Protein AF-A0A924I2Z1-F1 (afdb_monomer_lite)

Structure (mmCIF, N/CA/C/O backbone):
data_AF-A0A924I2Z1-F1
#
_entry.id   AF-A0A924I2Z1-F1
#
loop_
_atom_site.group_PDB
_atom_site.id
_atom_site.type_symbol
_atom_site.label_atom_id
_atom_site.label_alt_id
_atom_site.label_comp_id
_atom_site.label_asym_id
_atom_site.label_entity_id
_atom_site.label_seq_id
_atom_site.pdbx_PDB_ins_code
_atom_site.Cartn_x
_atom_site.Cartn_y
_atom_site.Cartn_z
_atom_site.occupancy
_atom_site.B_iso_or_equiv
_atom_site.auth_seq_id
_atom_site.auth_comp_id
_atom_site.auth_asym_id
_atom_site.auth_atom_id
_atom_site.pdbx_PDB_model_num
ATOM 1 N N . MET A 1 1 ? -21.837 -8.073 9.162 1.00 89.69 1 MET A N 1
ATOM 2 C CA . MET A 1 1 ? -20.945 -7.514 8.123 1.00 89.69 1 MET A CA 1
ATOM 3 C C . MET A 1 1 ? -20.437 -6.205 8.687 1.00 89.69 1 MET A C 1
ATOM 5 O O . MET A 1 1 ? -21.296 -5.393 9.006 1.00 89.69 1 MET A O 1
ATOM 9 N N . PRO A 1 2 ? -19.119 -6.030 8.860 1.00 97.19 2 PRO A N 1
ATOM 10 C CA . PRO A 1 2 ? -18.577 -4.830 9.488 1.00 97.19 2 PRO A CA 1
ATOM 11 C C . PRO A 1 2 ? -18.820 -3.575 8.644 1.00 97.19 2 PRO A C 1
ATOM 13 O O . PRO A 1 2 ? -18.763 -3.634 7.407 1.00 97.19 2 PRO A O 1
ATOM 16 N N . ASP A 1 3 ? -19.035 -2.452 9.319 1.00 97.88 3 ASP A N 1
ATOM 17 C CA . ASP A 1 3 ? -19.112 -1.129 8.708 1.00 97.88 3 ASP A CA 1
ATOM 18 C C . ASP A 1 3 ? -17.715 -0.498 8.684 1.00 97.88 3 ASP A C 1
ATOM 20 O O . ASP A 1 3 ? -16.986 -0.508 9.671 1.00 97.88 3 ASP A O 1
ATOM 24 N N . ALA A 1 4 ? -17.334 0.062 7.542 1.00 97.88 4 ALA A N 1
ATOM 25 C CA . ALA A 1 4 ? -16.117 0.838 7.368 1.00 97.88 4 ALA A CA 1
ATOM 26 C C . ALA A 1 4 ? -16.475 2.326 7.320 1.00 97.88 4 ALA A C 1
ATOM 28 O O . ALA A 1 4 ? -16.890 2.837 6.273 1.00 97.88 4 ALA A O 1
ATOM 29 N N . LEU A 1 5 ? -16.317 3.007 8.455 1.00 97.06 5 LEU A N 1
ATOM 30 C CA . LEU A 1 5 ? -16.449 4.455 8.576 1.00 97.06 5 LEU A CA 1
ATOM 31 C C . LEU A 1 5 ? -15.234 5.091 7.904 1.00 97.06 5 LEU A C 1
ATOM 33 O O . LEU A 1 5 ? -14.114 4.898 8.370 1.00 97.06 5 LEU A O 1
ATOM 37 N N . ILE A 1 6 ? -15.429 5.796 6.794 1.00 96.44 6 ILE A N 1
ATOM 38 C CA . ILE A 1 6 ? -14.336 6.353 5.991 1.00 96.44 6 ILE A CA 1
ATOM 39 C C . ILE A 1 6 ? -14.476 7.861 5.846 1.00 96.44 6 ILE A C 1
ATOM 41 O O . ILE A 1 6 ? -15.530 8.362 5.455 1.00 96.44 6 ILE A O 1
ATOM 45 N N . GLU A 1 7 ? -13.383 8.566 6.099 1.00 94.44 7 GLU A N 1
ATOM 46 C CA . GLU A 1 7 ? -13.276 10.009 5.959 1.00 94.44 7 GLU A CA 1
ATOM 47 C C . GLU A 1 7 ? -12.116 10.354 5.014 1.00 94.44 7 GLU A C 1
ATOM 49 O O . GLU A 1 7 ? -10.993 9.862 5.159 1.00 94.44 7 GLU A O 1
ATOM 54 N N . THR A 1 8 ? -12.395 11.190 4.015 1.00 91.81 8 THR A N 1
ATOM 55 C CA . THR A 1 8 ? -11.387 11.713 3.086 1.00 91.81 8 THR A CA 1
ATOM 56 C C . THR A 1 8 ? -11.080 13.154 3.472 1.00 91.81 8 THR A C 1
ATOM 58 O O . THR A 1 8 ? -11.881 14.049 3.201 1.00 91.81 8 THR A O 1
ATOM 61 N N . GLY A 1 9 ? -9.936 13.359 4.124 1.00 87.19 9 GLY A N 1
ATOM 62 C CA . GLY A 1 9 ? -9.439 14.667 4.536 1.00 87.19 9 GLY A CA 1
ATOM 63 C C . GLY A 1 9 ? -8.365 15.206 3.591 1.00 87.19 9 GLY A C 1
ATOM 64 O O . GLY A 1 9 ? -8.037 14.606 2.569 1.00 87.19 9 GLY A O 1
ATOM 65 N N . ILE A 1 10 ? -7.798 16.360 3.943 1.00 85.62 10 ILE A N 1
ATOM 66 C CA . ILE A 1 10 ? -6.657 16.928 3.217 1.00 85.62 10 ILE A CA 1
ATOM 67 C C . ILE A 1 10 ? -5.402 16.124 3.571 1.00 85.62 10 ILE A C 1
ATOM 69 O O . ILE A 1 10 ? -5.040 16.025 4.742 1.00 85.62 10 ILE A O 1
ATOM 73 N N . GLY A 1 11 ? -4.731 15.574 2.559 1.00 89.62 11 GLY A N 1
ATOM 74 C CA . GLY A 1 11 ? -3.453 14.875 2.698 1.00 89.62 11 GLY A CA 1
ATOM 75 C C . GLY A 1 11 ? -3.559 13.426 3.176 1.00 89.62 11 GLY A C 1
ATOM 76 O O . GLY A 1 11 ? -2.560 12.707 3.130 1.00 89.62 11 GLY A O 1
ATOM 77 N N . ALA A 1 12 ? -4.734 12.977 3.630 1.00 92.62 12 ALA A N 1
ATOM 78 C CA . ALA A 1 12 ? -4.944 11.594 4.034 1.00 92.62 12 ALA A CA 1
ATOM 79 C C . ALA A 1 12 ? -6.413 11.157 3.973 1.00 92.62 12 ALA A C 1
ATOM 81 O O . ALA A 1 12 ? -7.340 11.917 4.262 1.00 92.62 12 ALA A O 1
ATOM 82 N N . THR A 1 13 ? -6.609 9.870 3.695 1.00 94.62 13 THR A N 1
ATOM 83 C CA . THR A 1 13 ? -7.872 9.160 3.912 1.00 94.62 13 THR A CA 1
ATOM 84 C C . THR A 1 13 ? -7.745 8.256 5.136 1.00 94.62 13 THR A C 1
ATOM 86 O O . THR A 1 13 ? -6.808 7.459 5.247 1.00 94.62 13 THR A O 1
ATOM 89 N N . ARG A 1 14 ? -8.707 8.364 6.052 1.00 95.62 14 ARG A N 1
ATOM 90 C CA . ARG A 1 14 ? -8.760 7.641 7.328 1.00 95.62 14 ARG A CA 1
ATOM 91 C C . ARG A 1 14 ? -9.976 6.722 7.344 1.00 95.62 14 ARG A C 1
ATOM 93 O O . ARG A 1 14 ? -11.015 7.070 6.782 1.00 95.62 14 ARG A O 1
ATOM 100 N N . ALA A 1 15 ? -9.869 5.557 7.975 1.00 97.44 15 ALA A N 1
ATOM 101 C CA . ALA A 1 15 ? -11.029 4.701 8.189 1.00 97.44 15 ALA A CA 1
ATOM 102 C C . ALA A 1 15 ? -10.949 3.880 9.477 1.00 97.44 15 ALA A C 1
ATOM 104 O O . ALA A 1 15 ? -9.881 3.383 9.835 1.00 97.44 15 ALA A O 1
ATOM 105 N N . LEU A 1 16 ? -12.105 3.670 10.105 1.00 97.94 16 LEU A N 1
ATOM 106 C CA . LEU A 1 16 ? -12.321 2.676 11.155 1.00 97.94 16 LEU A CA 1
ATOM 107 C C . LEU A 1 16 ? -13.242 1.578 10.628 1.00 97.94 16 LEU A C 1
ATOM 109 O O . LEU A 1 16 ? -14.263 1.859 10.003 1.00 97.94 16 LEU A O 1
ATOM 113 N N . VAL A 1 17 ? -12.888 0.326 10.895 1.00 98.19 17 VAL A N 1
ATOM 114 C CA . VAL A 1 17 ? -13.742 -0.835 10.649 1.00 98.19 17 VAL A CA 1
ATOM 115 C C . VAL A 1 17 ? -14.359 -1.247 11.976 1.00 98.19 17 VAL A C 1
ATOM 117 O O . VAL A 1 17 ? -13.641 -1.569 12.924 1.00 98.19 17 VAL A O 1
ATOM 120 N N . VAL A 1 18 ? -15.686 -1.236 12.036 1.00 97.44 18 VAL A N 1
ATOM 121 C CA . VAL A 1 18 ? -16.477 -1.484 13.240 1.00 97.44 18 VAL A CA 1
ATOM 122 C C . VAL A 1 18 ? -17.387 -2.686 13.012 1.00 97.44 18 VAL A C 1
ATOM 124 O O . VAL A 1 18 ? -18.120 -2.745 12.023 1.00 97.44 18 VAL A O 1
ATOM 127 N N . ASP A 1 19 ? -17.367 -3.642 13.936 1.00 97.12 19 ASP A N 1
ATOM 128 C CA . ASP A 1 19 ? -18.279 -4.786 13.951 1.00 97.12 19 ASP A CA 1
ATOM 129 C C . ASP A 1 19 ? -18.978 -4.871 15.309 1.00 97.12 19 ASP A C 1
ATOM 131 O O . ASP A 1 19 ? -18.331 -4.953 16.350 1.00 97.12 19 ASP A O 1
ATOM 135 N N . ASN A 1 20 ? -20.312 -4.809 15.307 1.00 93.81 20 ASN A N 1
ATOM 136 C CA . ASN A 1 20 ? -21.147 -4.833 16.517 1.00 93.81 20 ASN A CA 1
ATOM 137 C C . ASN A 1 20 ? -20.707 -3.833 17.610 1.00 93.81 20 ASN A C 1
ATOM 139 O O . ASN A 1 20 ? -20.725 -4.147 18.798 1.00 93.81 20 ASN A O 1
ATOM 143 N N . GLY A 1 21 ? -20.298 -2.626 17.204 1.00 91.19 21 GLY A N 1
ATOM 144 C CA . GLY A 1 21 ? -19.840 -1.564 18.108 1.00 91.19 21 GLY A CA 1
ATOM 145 C C . GLY A 1 21 ? -18.384 -1.687 18.572 1.00 91.19 21 GLY A C 1
ATOM 146 O O . GLY A 1 21 ? -17.906 -0.796 19.266 1.00 91.19 21 GLY A O 1
ATOM 147 N N . ALA A 1 22 ? -17.665 -2.741 18.180 1.00 93.38 22 ALA A N 1
ATOM 148 C CA . ALA A 1 22 ? -16.242 -2.899 18.459 1.00 93.38 22 ALA A CA 1
ATOM 149 C C . ALA A 1 22 ? -15.392 -2.471 17.255 1.00 93.38 22 ALA A C 1
ATOM 151 O O . ALA A 1 22 ? -15.670 -2.864 16.121 1.00 93.38 22 ALA A O 1
ATOM 152 N N . ILE A 1 23 ? -14.327 -1.706 17.502 1.00 95.44 23 ILE A N 1
ATOM 153 C CA . ILE A 1 23 ? -13.324 -1.381 16.482 1.00 95.44 23 ILE A CA 1
ATOM 154 C C . ILE A 1 23 ? -12.480 -2.632 16.230 1.00 95.44 23 ILE A C 1
ATOM 156 O O . ILE A 1 23 ? -11.808 -3.130 17.132 1.00 95.44 23 ILE A O 1
ATOM 160 N N . ILE A 1 24 ? -12.509 -3.134 14.997 1.00 95.44 24 ILE A N 1
ATOM 161 C CA . ILE A 1 24 ? -11.747 -4.317 14.567 1.00 95.44 24 ILE A CA 1
ATOM 162 C C . ILE A 1 24 ? -10.621 -3.974 13.585 1.00 95.44 24 ILE A C 1
ATOM 164 O O . ILE A 1 24 ? -9.830 -4.841 13.220 1.00 95.44 24 ILE A O 1
ATOM 168 N N . GLY A 1 25 ? -10.535 -2.718 13.147 1.00 95.56 25 GLY A N 1
ATOM 169 C CA . GLY A 1 25 ? -9.470 -2.252 12.272 1.00 95.56 25 GLY A CA 1
ATOM 170 C C . GLY A 1 25 ? -9.420 -0.735 12.176 1.00 95.56 25 GLY A C 1
ATOM 171 O O . GLY A 1 25 ? -10.449 -0.065 12.220 1.00 95.56 25 GLY A O 1
ATOM 172 N N . ALA A 1 26 ? -8.215 -0.204 12.002 1.00 96.62 26 ALA A N 1
ATOM 173 C CA . ALA A 1 26 ? -7.979 1.194 11.679 1.00 96.62 26 ALA A CA 1
ATOM 174 C C . ALA A 1 26 ? -7.046 1.277 10.474 1.00 96.62 26 ALA A C 1
ATOM 176 O O . ALA A 1 26 ? -6.075 0.525 10.361 1.00 96.62 26 ALA A O 1
ATOM 177 N N . HIS A 1 27 ? -7.356 2.188 9.560 1.00 95.81 27 HIS A N 1
ATOM 178 C CA . HIS A 1 27 ? -6.610 2.385 8.330 1.00 95.81 27 HIS A CA 1
ATOM 179 C C . HIS A 1 27 ? -6.298 3.860 8.125 1.00 95.81 27 HIS A C 1
ATOM 181 O O . HIS A 1 27 ? -7.136 4.734 8.343 1.00 95.81 27 HIS A O 1
ATOM 187 N N . PHE A 1 28 ? -5.087 4.111 7.645 1.00 92.88 28 PHE A N 1
ATOM 188 C CA . PHE A 1 28 ? -4.573 5.433 7.339 1.00 92.88 28 PHE A CA 1
ATOM 189 C C . PHE A 1 28 ? -3.813 5.355 6.013 1.00 92.88 28 PHE A C 1
ATOM 191 O O . PHE A 1 28 ? -2.953 4.490 5.846 1.00 92.88 28 PHE A O 1
ATOM 198 N N . GLU A 1 29 ? -4.172 6.200 5.053 1.00 93.00 29 GLU A N 1
ATOM 199 C CA . GLU A 1 29 ? -3.534 6.280 3.736 1.00 93.00 29 GLU A CA 1
ATOM 200 C C . GLU A 1 29 ? -3.209 7.746 3.445 1.00 93.00 29 GLU A C 1
ATOM 202 O O . GLU A 1 29 ? -4.139 8.543 3.316 1.00 93.00 29 GLU A O 1
ATOM 207 N N . ARG A 1 30 ? -1.920 8.106 3.358 1.00 90.88 30 ARG A N 1
ATOM 208 C CA . ARG A 1 30 ? -1.519 9.458 2.944 1.00 90.88 30 ARG A CA 1
ATOM 209 C C . ARG A 1 30 ? -1.544 9.595 1.432 1.00 90.88 30 ARG A C 1
ATOM 211 O O . ARG A 1 30 ? -1.305 8.630 0.703 1.00 90.88 30 ARG A O 1
ATOM 218 N N . ASP A 1 31 ? -1.763 10.818 0.972 1.00 86.81 31 ASP A N 1
ATOM 219 C CA . ASP A 1 31 ? -1.725 11.138 -0.455 1.00 86.81 31 ASP A CA 1
ATOM 220 C C . ASP A 1 31 ? -0.290 11.120 -1.023 1.00 86.81 31 ASP A C 1
ATOM 222 O O . ASP A 1 31 ? -0.108 10.937 -2.228 1.00 86.81 31 ASP A O 1
ATOM 226 N N . ASP A 1 32 ? 0.731 11.266 -0.169 1.00 84.94 32 ASP A N 1
ATOM 227 C CA . ASP A 1 32 ? 2.150 11.382 -0.528 1.00 84.94 32 ASP A CA 1
ATOM 228 C C . ASP A 1 32 ? 3.018 10.159 -0.160 1.00 84.94 32 ASP A C 1
ATOM 230 O O . ASP A 1 32 ? 4.227 10.191 -0.367 1.00 84.94 32 ASP A O 1
ATOM 234 N N . ASP A 1 33 ? 2.424 9.041 0.286 1.00 85.62 33 ASP A N 1
ATOM 235 C CA . ASP A 1 33 ? 3.144 7.787 0.612 1.00 85.62 33 ASP A CA 1
ATOM 236 C C . ASP A 1 33 ? 3.700 7.044 -0.630 1.00 85.62 33 ASP A C 1
ATOM 238 O O . ASP A 1 33 ? 4.325 5.979 -0.532 1.00 85.62 33 ASP A O 1
ATOM 242 N N . GLY A 1 34 ? 3.459 7.593 -1.820 1.00 90.06 34 GLY A N 1
ATOM 243 C CA . GLY A 1 34 ? 3.856 7.025 -3.097 1.00 90.06 34 GLY A CA 1
ATOM 244 C C . GLY A 1 34 ? 2.878 5.990 -3.657 1.00 90.06 34 GLY A C 1
ATOM 245 O O . GLY A 1 34 ? 1.715 5.909 -3.255 1.00 90.06 34 GLY A O 1
ATOM 246 N N . PRO A 1 35 ? 3.310 5.211 -4.664 1.00 94.69 35 PRO A N 1
ATOM 247 C CA . PRO A 1 35 ? 2.436 4.266 -5.347 1.00 94.69 35 PRO A CA 1
ATOM 248 C C . PRO A 1 35 ? 1.828 3.204 -4.416 1.00 94.69 35 PRO A C 1
ATOM 250 O O . PRO A 1 35 ? 2.534 2.479 -3.711 1.00 94.69 35 PRO A O 1
ATOM 253 N N . ARG A 1 36 ? 0.497 3.066 -4.471 1.00 95.38 36 ARG A N 1
ATOM 254 C CA . ARG A 1 36 ? -0.262 2.033 -3.746 1.00 95.38 36 ARG A CA 1
ATOM 255 C C . ARG A 1 36 ? 0.087 0.628 -4.238 1.00 95.38 36 ARG A C 1
ATOM 257 O O . ARG A 1 36 ? 0.395 0.433 -5.413 1.00 95.38 36 ARG A O 1
ATOM 264 N N . ALA A 1 37 ? -0.073 -0.372 -3.370 1.00 95.88 37 ALA A N 1
ATOM 265 C CA . ALA A 1 37 ? -0.063 -1.768 -3.806 1.00 95.88 37 ALA A CA 1
ATOM 266 C C . ALA A 1 37 ? -1.123 -1.999 -4.903 1.00 95.88 37 ALA A C 1
ATOM 268 O O . ALA A 1 37 ? -2.219 -1.446 -4.827 1.00 95.88 37 ALA A O 1
ATOM 269 N N . GLY A 1 38 ? -0.782 -2.776 -5.929 1.00 97.31 38 GLY A N 1
ATOM 270 C CA . GLY A 1 38 ? -1.559 -2.979 -7.152 1.00 97.31 38 GLY A CA 1
ATOM 271 C C . GLY A 1 38 ? -1.367 -1.900 -8.227 1.00 97.31 38 GLY A C 1
ATOM 272 O O . GLY A 1 38 ? -1.885 -2.059 -9.329 1.00 97.31 38 GLY A O 1
ATOM 273 N N . ALA A 1 39 ? -0.641 -0.808 -7.952 1.00 97.75 39 ALA A N 1
ATOM 274 C CA . ALA A 1 39 ? -0.329 0.183 -8.982 1.00 97.75 39 ALA A CA 1
ATOM 275 C C . ALA A 1 39 ? 0.615 -0.402 -10.040 1.00 97.75 39 ALA A C 1
ATOM 277 O O . ALA A 1 39 ? 1.528 -1.164 -9.718 1.00 97.75 39 ALA A O 1
ATOM 278 N N . ILE A 1 40 ? 0.428 0.001 -11.296 1.00 98.00 40 ILE A N 1
ATOM 279 C CA . ILE A 1 40 ? 1.271 -0.396 -12.425 1.00 98.00 40 ILE A CA 1
ATOM 280 C C . ILE A 1 40 ? 2.016 0.825 -12.946 1.00 98.00 40 ILE A C 1
ATOM 282 O O . ILE A 1 40 ? 1.408 1.854 -13.247 1.00 98.00 40 ILE A O 1
ATOM 286 N N . HIS A 1 41 ? 3.328 0.687 -13.099 1.00 98.00 41 HIS A N 1
ATOM 287 C CA . HIS A 1 41 ? 4.220 1.730 -13.588 1.00 98.00 41 HIS A CA 1
ATOM 288 C C . HIS A 1 41 ? 5.122 1.206 -14.703 1.00 98.00 41 HIS A C 1
ATOM 290 O O . HIS A 1 41 ? 5.453 0.022 -14.755 1.00 98.00 41 HIS A O 1
ATOM 296 N N . VAL A 1 42 ? 5.561 2.109 -15.571 1.00 98.12 42 VAL A N 1
ATOM 297 C CA . VAL A 1 42 ? 6.807 1.935 -16.316 1.00 98.12 42 VAL A CA 1
ATOM 298 C C . VAL A 1 42 ? 7.891 2.673 -15.538 1.00 98.12 42 VAL A C 1
ATOM 300 O O . VAL A 1 42 ? 7.805 3.888 -15.356 1.00 98.12 42 VAL A O 1
ATOM 303 N N . ALA A 1 43 ? 8.867 1.922 -15.041 1.00 97.62 43 ALA A N 1
ATOM 304 C CA . ALA A 1 43 ? 9.908 2.368 -14.127 1.00 97.62 43 ALA A CA 1
ATOM 305 C C . ALA A 1 43 ? 11.291 2.302 -14.788 1.00 97.62 43 ALA A C 1
ATOM 307 O O . ALA A 1 43 ? 11.554 1.374 -15.559 1.00 97.62 43 ALA A O 1
ATOM 308 N N . ARG A 1 44 ? 12.194 3.228 -14.441 1.00 97.94 44 ARG A N 1
ATOM 309 C CA . ARG A 1 44 ? 13.610 3.129 -14.835 1.00 97.94 44 ARG A CA 1
ATOM 310 C C . ARG A 1 44 ? 14.350 2.227 -13.883 1.00 97.94 44 ARG A C 1
ATOM 312 O O . ARG A 1 44 ? 14.334 2.515 -12.693 1.00 97.94 44 ARG A O 1
ATOM 319 N N . LEU A 1 45 ? 15.091 1.238 -14.364 1.00 97.88 45 LEU A N 1
ATOM 320 C CA . LEU A 1 45 ? 16.094 0.580 -13.533 1.00 97.88 45 LEU A CA 1
ATOM 321 C C . LEU A 1 45 ? 17.249 1.560 -13.284 1.00 97.88 45 LEU A C 1
ATOM 323 O O . LEU A 1 45 ? 18.010 1.854 -14.199 1.00 97.88 45 LEU A O 1
ATOM 327 N N . THR A 1 46 ? 17.380 2.092 -12.074 1.00 98.19 46 THR A N 1
ATOM 328 C CA . THR A 1 46 ? 18.419 3.083 -11.741 1.00 98.19 46 THR A CA 1
ATOM 329 C C . THR A 1 46 ? 19.686 2.438 -11.207 1.00 98.19 46 THR A C 1
ATOM 331 O O . THR A 1 46 ? 20.764 3.001 -11.375 1.00 98.19 46 THR A O 1
ATOM 334 N N . LYS A 1 47 ? 19.568 1.267 -10.569 1.00 98.12 47 LYS A N 1
ATOM 335 C CA . LYS A 1 47 ? 20.709 0.558 -9.988 1.00 98.12 47 LYS A CA 1
ATOM 336 C C . LYS A 1 47 ? 20.488 -0.948 -9.945 1.00 98.12 47 LYS A C 1
ATOM 338 O O . LYS A 1 47 ? 19.471 -1.413 -9.431 1.00 98.12 47 LYS A O 1
ATOM 343 N N . ILE A 1 48 ? 21.468 -1.725 -10.384 1.00 98.12 48 ILE A N 1
ATOM 344 C CA . ILE A 1 48 ? 21.532 -3.167 -10.143 1.00 98.12 48 ILE A CA 1
ATOM 345 C C . ILE A 1 48 ? 22.237 -3.384 -8.802 1.00 98.12 48 ILE A C 1
ATOM 347 O O . ILE A 1 48 ? 23.386 -2.994 -8.612 1.00 98.12 48 ILE A O 1
ATOM 351 N N . LEU A 1 49 ? 21.539 -3.998 -7.845 1.00 97.44 49 LEU A N 1
ATOM 352 C CA . LEU A 1 49 ? 22.120 -4.341 -6.541 1.00 97.44 49 LEU A CA 1
ATOM 353 C C . LEU A 1 49 ? 22.766 -5.726 -6.578 1.00 97.44 49 LEU A C 1
ATOM 355 O O . LEU A 1 49 ? 23.827 -5.940 -6.002 1.00 97.44 49 LEU A O 1
ATOM 359 N N . GLU A 1 50 ? 22.102 -6.666 -7.248 1.00 96.31 50 GLU A N 1
ATOM 360 C CA . GLU A 1 50 ? 22.551 -8.042 -7.417 1.00 96.31 50 GLU A CA 1
ATOM 361 C C . GLU A 1 50 ? 22.064 -8.540 -8.787 1.00 96.31 50 GLU A C 1
ATOM 363 O O . GLU A 1 50 ? 20.847 -8.684 -8.981 1.00 96.31 50 GLU A O 1
ATOM 368 N N . PRO A 1 51 ? 22.978 -8.760 -9.753 1.00 92.31 51 PRO A N 1
ATOM 369 C CA . PRO A 1 51 ? 22.620 -9.162 -11.109 1.00 92.31 51 PRO A CA 1
ATOM 370 C C . PRO A 1 51 ? 21.695 -10.383 -11.135 1.00 92.31 51 PRO A C 1
ATOM 372 O O . PRO A 1 51 ? 21.949 -11.382 -10.468 1.00 92.31 51 PRO A O 1
ATOM 375 N N . GLY A 1 52 ? 20.601 -10.290 -11.894 1.00 89.75 52 GLY A N 1
ATOM 376 C CA . GLY A 1 52 ? 19.610 -11.365 -12.029 1.00 89.75 52 GLY A CA 1
ATOM 377 C C . GLY A 1 52 ? 18.731 -11.614 -10.798 1.00 89.75 52 GLY A C 1
ATOM 378 O O . GLY A 1 52 ? 17.881 -12.500 -10.842 1.00 89.75 52 GLY A O 1
ATOM 379 N N . ARG A 1 53 ? 18.897 -10.850 -9.708 1.00 95.38 53 ARG A N 1
ATOM 380 C CA . ARG A 1 53 ? 18.095 -11.018 -8.489 1.00 95.38 53 ARG A CA 1
ATOM 381 C C . ARG A 1 53 ? 17.360 -9.759 -8.072 1.00 95.38 53 ARG A C 1
ATOM 383 O O . ARG A 1 53 ? 16.140 -9.812 -7.940 1.00 95.38 53 ARG A O 1
ATOM 390 N N . ARG A 1 54 ? 18.057 -8.639 -7.867 1.00 97.12 54 ARG A N 1
ATOM 391 C CA . ARG A 1 54 ? 17.419 -7.416 -7.356 1.00 97.12 54 ARG A CA 1
ATOM 392 C C . ARG A 1 54 ? 18.079 -6.125 -7.821 1.00 97.12 54 ARG A C 1
ATOM 394 O O . ARG A 1 54 ? 19.297 -6.043 -7.971 1.00 97.12 54 ARG A O 1
ATOM 401 N N . GLY A 1 55 ? 17.255 -5.099 -7.990 1.00 97.81 55 GLY A N 1
ATOM 402 C CA . GLY A 1 55 ? 17.671 -3.753 -8.376 1.00 97.81 55 GLY A CA 1
ATOM 403 C C . GLY A 1 55 ? 16.723 -2.687 -7.834 1.00 97.81 55 GLY A C 1
ATOM 404 O O . GLY A 1 55 ? 15.646 -3.002 -7.330 1.00 97.81 55 GLY A O 1
ATOM 405 N N . ILE A 1 56 ? 17.136 -1.430 -7.924 1.00 98.19 56 ILE A N 1
ATOM 406 C CA . ILE A 1 56 ? 16.323 -0.263 -7.582 1.00 98.19 56 ILE A CA 1
ATOM 407 C C . ILE A 1 56 ? 15.772 0.316 -8.877 1.00 98.19 56 ILE A C 1
ATOM 409 O O . ILE A 1 56 ? 16.520 0.498 -9.840 1.00 98.19 56 ILE A O 1
ATOM 413 N N . ALA A 1 57 ? 14.473 0.597 -8.892 1.00 97.94 57 ALA A N 1
ATOM 414 C CA . ALA A 1 57 ? 13.824 1.282 -9.991 1.00 97.94 57 ALA A CA 1
ATOM 415 C C . ALA A 1 57 ? 13.133 2.572 -9.535 1.00 97.94 57 ALA A C 1
ATOM 417 O O . ALA A 1 57 ? 12.506 2.609 -8.474 1.00 97.94 57 ALA A O 1
ATOM 418 N N . SER A 1 58 ? 13.232 3.616 -10.358 1.00 97.50 58 SER A N 1
ATOM 419 C CA . SER A 1 58 ? 12.562 4.899 -10.152 1.00 97.50 58 SER A CA 1
ATOM 420 C C . SER A 1 58 ? 11.121 4.851 -10.661 1.00 97.50 58 SER A C 1
ATOM 422 O O . SER A 1 58 ? 10.844 4.389 -11.769 1.00 97.50 58 SER A O 1
ATOM 424 N N . LEU A 1 59 ? 10.214 5.375 -9.839 1.00 96.44 59 LEU A N 1
ATOM 425 C CA . LEU A 1 59 ? 8.786 5.569 -10.086 1.00 96.44 59 LEU A CA 1
ATOM 426 C C . LEU A 1 59 ? 8.460 7.077 -10.106 1.00 96.44 59 LEU A C 1
ATOM 428 O O . LEU A 1 59 ? 7.438 7.506 -9.570 1.00 96.44 59 LEU A O 1
ATOM 432 N N . GLY A 1 60 ? 9.359 7.901 -10.655 1.00 93.62 60 GLY A N 1
ATOM 433 C CA . GLY A 1 60 ? 9.295 9.361 -10.553 1.00 93.62 60 GLY A CA 1
ATOM 434 C C . GLY A 1 60 ? 9.977 9.850 -9.276 1.00 93.62 60 GLY A C 1
ATOM 435 O O . GLY A 1 60 ? 11.167 9.613 -9.091 1.00 93.62 60 GLY A O 1
ATOM 436 N N . SER A 1 61 ? 9.232 10.501 -8.379 1.00 92.31 61 SER A N 1
ATOM 437 C CA . SER A 1 61 ? 9.745 10.974 -7.079 1.00 92.31 61 SER A CA 1
ATOM 438 C C . SER A 1 61 ? 9.937 9.868 -6.032 1.00 92.31 61 SER A C 1
ATOM 440 O O . SER A 1 61 ? 10.382 10.149 -4.925 1.00 92.31 61 SER A O 1
ATOM 442 N N . HIS A 1 62 ? 9.590 8.624 -6.370 1.00 94.62 62 HIS A N 1
ATOM 443 C CA . HIS A 1 62 ? 9.680 7.465 -5.486 1.00 94.62 62 HIS A CA 1
ATOM 444 C C . HIS A 1 62 ? 10.606 6.403 -6.074 1.00 94.62 62 HIS A C 1
ATOM 446 O O . HIS A 1 62 ? 10.811 6.338 -7.287 1.00 94.62 62 HIS A O 1
ATOM 452 N N . GLU A 1 63 ? 11.099 5.517 -5.216 1.00 95.81 63 GLU A N 1
ATOM 453 C CA . GLU A 1 63 ? 11.891 4.356 -5.612 1.00 95.81 63 GLU A CA 1
ATOM 454 C C . GLU A 1 63 ? 11.260 3.059 -5.105 1.00 95.81 63 GLU A C 1
ATOM 456 O O . GLU A 1 63 ? 10.571 3.016 -4.079 1.00 95.81 63 GLU A O 1
ATOM 461 N N . GLY A 1 64 ? 11.527 1.974 -5.825 1.00 97.06 64 GLY A N 1
ATOM 462 C CA . GLY A 1 64 ? 11.125 0.638 -5.426 1.00 97.06 64 GLY A CA 1
ATOM 463 C C . GLY A 1 64 ? 12.209 -0.398 -5.682 1.00 97.06 64 GLY A C 1
ATOM 464 O O . GLY A 1 64 ? 13.013 -0.291 -6.605 1.00 97.06 64 GLY A O 1
ATOM 465 N N . LEU A 1 65 ? 12.213 -1.432 -4.850 1.00 97.81 65 LEU A N 1
ATOM 466 C CA . LEU A 1 65 ? 13.044 -2.614 -5.001 1.00 97.81 65 LEU A CA 1
ATOM 467 C C . LEU A 1 65 ? 12.356 -3.596 -5.953 1.00 97.81 65 LEU A C 1
ATOM 469 O O . LEU A 1 65 ? 11.330 -4.182 -5.600 1.00 97.81 65 LEU A O 1
ATOM 473 N N . VAL A 1 66 ? 12.949 -3.822 -7.120 1.00 98.00 66 VAL A N 1
ATOM 474 C CA . VAL A 1 66 ? 12.537 -4.870 -8.060 1.00 98.00 66 VAL A CA 1
ATOM 475 C C . VAL A 1 66 ? 13.201 -6.182 -7.659 1.00 98.00 66 VAL A C 1
ATOM 477 O O . VAL A 1 66 ? 14.426 -6.255 -7.601 1.00 98.00 66 VAL A O 1
ATOM 480 N N . GLU A 1 67 ? 12.405 -7.215 -7.382 1.00 96.19 67 GLU A N 1
ATOM 481 C CA . GLU A 1 67 ? 12.887 -8.584 -7.147 1.00 96.19 67 GLU A CA 1
ATOM 482 C C . GLU A 1 67 ? 11.735 -9.585 -7.388 1.00 96.19 67 GLU A C 1
ATOM 484 O O . GLU A 1 67 ? 10.699 -9.464 -6.723 1.00 96.19 67 GLU A O 1
ATOM 489 N N . PRO A 1 68 ? 11.890 -10.568 -8.298 1.00 94.12 68 PRO A N 1
ATOM 490 C CA . PRO A 1 68 ? 13.093 -10.843 -9.090 1.00 94.12 68 PRO A CA 1
ATOM 491 C C . PRO A 1 68 ? 13.354 -9.776 -10.167 1.00 94.12 68 PRO A C 1
ATOM 493 O O . PRO A 1 68 ? 12.422 -9.242 -10.771 1.00 94.12 68 PRO A O 1
ATOM 496 N N . LEU A 1 69 ? 14.632 -9.466 -10.396 1.00 96.19 69 LEU A N 1
ATOM 497 C CA . LEU A 1 69 ? 15.081 -8.546 -11.441 1.00 96.19 69 LEU A CA 1
ATOM 498 C C . LEU A 1 69 ? 15.210 -9.298 -12.779 1.00 96.19 69 LEU A C 1
ATOM 500 O O . LEU A 1 69 ? 16.044 -10.203 -12.868 1.00 96.19 69 LEU A O 1
ATOM 504 N N . PRO A 1 70 ? 14.430 -8.949 -13.822 1.00 93.12 70 PRO A N 1
ATOM 505 C CA . PRO A 1 70 ? 14.618 -9.522 -15.154 1.00 93.12 70 PRO A CA 1
ATOM 506 C C . PRO A 1 70 ? 15.941 -9.052 -15.774 1.00 93.12 70 PRO A C 1
ATOM 508 O O . PRO A 1 70 ? 16.563 -8.099 -15.303 1.00 93.12 70 PRO A O 1
ATOM 511 N N . TYR A 1 71 ? 16.355 -9.680 -16.876 1.00 91.44 71 TYR A N 1
ATOM 512 C CA . TYR A 1 71 ? 17.487 -9.174 -17.650 1.00 91.44 71 TYR A CA 1
ATOM 513 C C . TYR A 1 71 ? 17.166 -7.777 -18.202 1.00 91.44 71 TYR A C 1
ATOM 515 O O . TYR A 1 71 ? 16.320 -7.619 -19.080 1.00 91.44 71 TYR A O 1
ATOM 523 N N . CYS A 1 72 ? 17.829 -6.763 -17.653 1.00 90.12 72 CYS A N 1
ATOM 524 C CA . CYS A 1 72 ? 17.693 -5.363 -18.025 1.00 90.12 72 CYS A CA 1
ATOM 525 C C . CYS A 1 72 ? 18.967 -4.625 -17.609 1.00 90.12 72 CYS A C 1
ATOM 527 O O . CYS A 1 72 ? 19.486 -4.852 -16.516 1.00 90.12 72 CYS A O 1
ATOM 529 N N . ALA A 1 73 ? 19.470 -3.744 -18.472 1.00 94.56 73 ALA A N 1
ATOM 530 C CA . ALA A 1 73 ? 20.581 -2.863 -18.132 1.00 94.56 73 ALA A CA 1
ATOM 531 C C . ALA A 1 73 ? 20.103 -1.693 -17.258 1.00 94.56 73 ALA A C 1
ATOM 533 O O . ALA A 1 73 ? 18.934 -1.300 -17.321 1.00 94.56 73 ALA A O 1
ATOM 534 N N . GLU A 1 74 ? 21.010 -1.112 -16.471 1.00 97.44 74 GLU A N 1
ATOM 535 C CA . GLU A 1 74 ? 20.756 0.178 -15.822 1.00 97.44 74 GLU A CA 1
ATOM 536 C C . GLU A 1 74 ? 20.385 1.238 -16.871 1.00 97.44 74 GLU A C 1
ATOM 538 O O . GLU A 1 74 ? 20.878 1.234 -18.000 1.00 97.44 74 GLU A O 1
ATOM 543 N N . GLY A 1 75 ? 19.452 2.114 -16.516 1.00 96.94 75 GLY A N 1
ATOM 544 C CA . GLY A 1 75 ? 18.804 3.061 -17.420 1.00 96.94 75 GLY A CA 1
ATOM 545 C C . GLY A 1 75 ? 17.650 2.471 -18.240 1.00 96.94 75 GLY A C 1
ATOM 546 O O . GLY A 1 75 ? 16.860 3.247 -18.783 1.00 96.94 75 GLY A O 1
ATOM 547 N N . GLY A 1 76 ? 17.519 1.142 -18.314 1.00 96.38 76 GLY A N 1
ATOM 548 C CA . GLY A 1 76 ? 16.446 0.457 -19.037 1.00 96.38 76 GLY A CA 1
ATOM 549 C C . GLY A 1 76 ? 15.072 0.610 -18.380 1.00 96.38 76 GLY A C 1
ATOM 550 O O . GLY A 1 76 ? 14.963 0.875 -17.182 1.00 96.38 76 GLY A O 1
ATOM 551 N N . LEU A 1 77 ? 14.016 0.450 -19.182 1.00 97.25 77 LEU A N 1
ATOM 552 C CA . LEU A 1 77 ? 12.628 0.570 -18.735 1.00 97.25 77 LEU A CA 1
ATOM 553 C C . LEU A 1 77 ? 12.021 -0.797 -18.428 1.00 97.25 77 LEU A C 1
ATOM 555 O O . LEU A 1 77 ? 12.154 -1.739 -19.208 1.00 97.25 77 LEU A O 1
ATOM 559 N N . LEU A 1 78 ? 11.305 -0.872 -17.310 1.00 96.06 78 LEU A N 1
ATOM 560 C CA . LEU A 1 78 ? 10.605 -2.061 -16.839 1.00 96.06 78 LEU A CA 1
ATOM 561 C C . LEU A 1 78 ? 9.140 -1.729 -16.595 1.00 96.06 78 LEU A C 1
ATOM 563 O O . LEU A 1 78 ? 8.825 -0.715 -15.974 1.00 96.06 78 LEU A O 1
ATOM 567 N N . ARG A 1 79 ? 8.236 -2.607 -17.022 1.00 97.75 79 ARG A N 1
ATOM 568 C CA . ARG A 1 79 ? 6.841 -2.535 -16.594 1.00 97.75 79 ARG A CA 1
ATOM 569 C C . ARG A 1 79 ? 6.710 -3.302 -15.284 1.00 97.75 79 ARG A C 1
ATOM 571 O O . ARG A 1 79 ? 7.020 -4.487 -15.217 1.00 97.75 79 ARG A O 1
ATOM 578 N N . VAL A 1 80 ? 6.273 -2.624 -14.234 1.00 98.00 80 VAL A N 1
ATOM 579 C CA . VAL A 1 80 ? 6.260 -3.168 -12.877 1.00 98.00 80 VAL A CA 1
ATOM 580 C C . VAL A 1 80 ? 4.909 -2.979 -12.213 1.00 98.00 80 VAL A C 1
ATOM 582 O O . VAL A 1 80 ? 4.237 -1.966 -12.401 1.00 98.00 80 VAL A O 1
ATOM 585 N N . GLU A 1 81 ? 4.541 -3.955 -11.398 1.00 98.25 81 GLU A N 1
ATOM 586 C CA . GLU A 1 81 ? 3.474 -3.846 -10.416 1.00 98.25 81 GLU A CA 1
ATOM 587 C C . GLU A 1 81 ? 4.080 -3.577 -9.038 1.00 98.25 81 GLU A C 1
ATOM 589 O O . GLU A 1 81 ? 5.053 -4.218 -8.625 1.00 98.25 81 GLU A O 1
ATOM 594 N N . VAL A 1 82 ? 3.476 -2.655 -8.299 1.00 98.00 82 VAL A N 1
ATOM 595 C CA . VAL A 1 82 ? 3.772 -2.425 -6.889 1.00 98.00 82 VAL A CA 1
ATOM 596 C C . VAL A 1 82 ? 3.075 -3.510 -6.078 1.00 98.00 82 VAL A C 1
ATOM 598 O O . VAL A 1 82 ? 1.872 -3.451 -5.862 1.00 98.00 82 VAL A O 1
ATOM 601 N N . VAL A 1 83 ? 3.805 -4.512 -5.598 1.00 97.44 83 VAL A N 1
ATOM 602 C CA . VAL A 1 83 ? 3.213 -5.597 -4.788 1.00 97.44 83 VAL A CA 1
ATOM 603 C C . VAL A 1 83 ? 3.108 -5.229 -3.307 1.00 97.44 83 VAL A C 1
ATOM 605 O O . VAL A 1 83 ? 2.308 -5.804 -2.574 1.00 97.44 83 VAL A O 1
ATOM 608 N N . ARG A 1 84 ? 3.900 -4.248 -2.859 1.00 95.38 84 ARG A N 1
ATOM 609 C CA . ARG A 1 84 ? 3.821 -3.648 -1.521 1.00 95.38 84 ARG A CA 1
ATOM 610 C C . ARG A 1 84 ? 4.227 -2.180 -1.610 1.00 95.38 84 ARG A C 1
ATOM 612 O O . ARG A 1 84 ? 5.301 -1.892 -2.137 1.00 95.38 84 ARG A O 1
ATOM 619 N N . ALA A 1 85 ? 3.413 -1.283 -1.059 1.00 94.31 85 ALA A N 1
ATOM 620 C CA . ALA A 1 85 ? 3.769 0.129 -0.907 1.00 94.31 85 ALA A CA 1
ATOM 621 C C . ALA A 1 85 ? 5.025 0.300 -0.030 1.00 94.31 85 ALA A C 1
ATOM 623 O O . ALA A 1 85 ? 5.420 -0.632 0.679 1.00 94.31 85 ALA A O 1
ATOM 624 N N . ALA A 1 86 ? 5.665 1.468 -0.069 1.00 93.00 86 ALA A N 1
ATOM 625 C CA . ALA A 1 86 ? 6.754 1.775 0.856 1.00 93.00 86 ALA A CA 1
ATOM 626 C C . ALA A 1 86 ? 6.267 1.673 2.316 1.00 93.00 86 ALA A C 1
ATOM 628 O O . ALA A 1 86 ? 5.108 1.952 2.612 1.00 93.00 86 ALA A O 1
ATOM 629 N N . ILE A 1 87 ? 7.134 1.216 3.223 1.00 89.56 87 ILE A N 1
ATOM 630 C CA . ILE A 1 87 ? 6.848 1.225 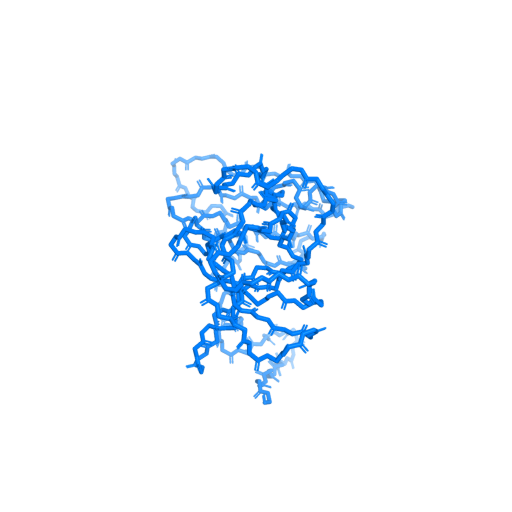4.666 1.00 89.56 87 ILE A CA 1
ATOM 631 C C . ILE A 1 87 ? 7.824 2.197 5.307 1.00 89.56 87 ILE A C 1
ATOM 633 O O . ILE A 1 87 ? 9.034 2.030 5.171 1.00 89.56 87 ILE A O 1
ATOM 637 N N . HIS A 1 88 ? 7.298 3.193 6.008 1.00 82.44 88 HIS A N 1
ATOM 638 C CA . HIS A 1 88 ? 8.087 4.155 6.764 1.00 82.44 88 HIS A CA 1
ATOM 639 C C . HIS A 1 88 ? 8.380 3.586 8.160 1.00 82.44 88 HIS A C 1
ATOM 641 O O . HIS A 1 88 ? 7.478 3.476 8.985 1.00 82.44 88 HIS A O 1
ATOM 647 N N . GLU A 1 89 ? 9.631 3.196 8.413 1.00 77.69 89 GLU A N 1
ATOM 648 C CA . GLU A 1 89 ? 10.108 2.716 9.718 1.00 77.69 89 GLU A CA 1
ATOM 649 C C . GLU A 1 89 ? 11.072 3.755 10.328 1.00 77.69 89 GLU A C 1
ATOM 651 O O . GLU A 1 89 ? 11.649 4.576 9.610 1.00 77.69 89 GLU A O 1
ATOM 656 N N . ALA A 1 90 ? 11.290 3.719 11.649 1.00 71.06 90 ALA A N 1
ATOM 657 C CA . ALA A 1 90 ? 12.214 4.641 12.330 1.00 71.06 90 ALA A CA 1
ATOM 658 C C . ALA A 1 90 ? 13.664 4.540 11.805 1.00 71.06 90 ALA A C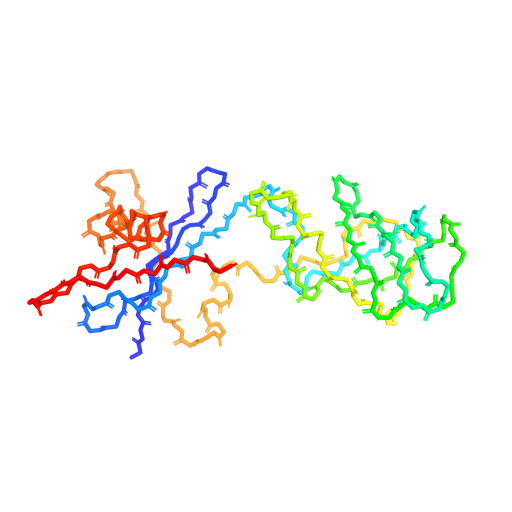 1
ATOM 660 O O . ALA A 1 90 ? 14.406 5.517 11.845 1.00 71.06 90 ALA A O 1
ATOM 661 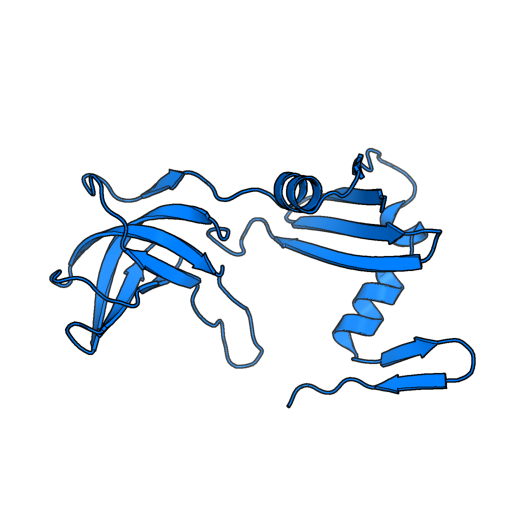N N . GLY A 1 91 ? 14.051 3.375 11.268 1.00 72.88 91 GLY A N 1
ATOM 662 C CA . GLY A 1 91 ? 15.344 3.138 10.615 1.00 72.88 91 GLY A CA 1
ATOM 663 C C . GLY A 1 91 ? 15.437 3.619 9.160 1.00 72.88 91 GLY A C 1
ATOM 664 O O . GLY A 1 91 ? 16.435 3.338 8.498 1.00 72.88 91 GLY A O 1
ATOM 665 N N . GLY A 1 92 ? 14.417 4.317 8.653 1.00 75.06 92 GLY A N 1
ATOM 666 C CA . GLY A 1 92 ? 14.298 4.747 7.260 1.00 75.06 92 GLY A CA 1
ATOM 667 C C . GLY A 1 92 ? 13.259 3.933 6.478 1.00 75.06 92 GLY A C 1
ATOM 668 O O . GLY A 1 92 ? 12.840 2.856 6.911 1.00 75.06 92 GLY A O 1
ATOM 669 N N . PRO A 1 93 ? 12.793 4.439 5.323 1.00 77.81 93 PRO A N 1
ATOM 670 C CA . PRO A 1 93 ? 11.740 3.776 4.577 1.00 77.81 93 PRO A CA 1
ATOM 671 C C . PRO A 1 93 ? 12.245 2.489 3.924 1.00 77.81 93 PRO A C 1
ATOM 673 O O . PRO A 1 93 ? 13.186 2.476 3.126 1.00 77.81 93 PRO A O 1
ATOM 676 N N . ARG A 1 94 ? 11.534 1.395 4.181 1.00 89.94 94 ARG A N 1
ATOM 677 C CA . ARG A 1 94 ? 11.629 0.191 3.368 1.00 89.94 94 ARG A CA 1
ATOM 678 C C . ARG A 1 94 ? 10.936 0.466 2.033 1.00 89.94 94 ARG A C 1
ATOM 680 O O . ARG A 1 94 ? 9.701 0.434 1.968 1.00 89.94 94 ARG A O 1
ATOM 687 N N . LEU A 1 95 ? 11.738 0.687 0.984 1.00 94.69 95 LEU A N 1
ATOM 688 C CA . LEU A 1 95 ? 11.302 0.958 -0.398 1.00 94.69 95 LEU A CA 1
ATOM 689 C C . LEU A 1 95 ? 10.121 0.088 -0.831 1.00 94.69 95 LEU A C 1
ATOM 691 O O . LEU A 1 95 ? 10.026 -1.068 -0.410 1.00 94.69 95 LEU A O 1
ATOM 695 N N . ALA A 1 96 ? 9.258 0.599 -1.711 1.00 96.44 96 ALA A N 1
ATOM 696 C CA . ALA A 1 96 ? 8.173 -0.191 -2.289 1.00 96.44 96 ALA A CA 1
ATOM 697 C C . ALA A 1 96 ? 8.716 -1.489 -2.914 1.00 96.44 96 ALA A C 1
ATOM 699 O O . ALA A 1 96 ? 9.811 -1.508 -3.477 1.00 96.44 96 ALA A O 1
ATOM 700 N N . LYS A 1 97 ? 7.975 -2.594 -2.809 1.00 97.81 97 LYS A N 1
ATOM 701 C CA . LYS A 1 97 ? 8.349 -3.847 -3.476 1.00 97.81 97 LYS A CA 1
ATOM 702 C C . LYS A 1 97 ? 7.709 -3.879 -4.853 1.00 97.81 97 LYS A C 1
ATOM 704 O O . LYS A 1 97 ? 6.492 -3.737 -4.969 1.00 97.81 97 LYS A O 1
ATOM 709 N N . LEU A 1 98 ? 8.529 -4.108 -5.868 1.00 98.25 98 LEU A N 1
ATOM 710 C CA . LEU A 1 98 ? 8.133 -4.142 -7.264 1.00 98.25 98 LEU A CA 1
ATOM 711 C C . LEU A 1 98 ? 8.313 -5.545 -7.834 1.00 98.25 98 LEU A C 1
ATOM 713 O O . LEU A 1 98 ? 9.318 -6.215 -7.578 1.00 98.25 98 LEU A O 1
ATOM 717 N N . ARG A 1 99 ? 7.347 -5.956 -8.650 1.00 97.38 99 ARG A N 1
ATOM 718 C CA . ARG A 1 99 ? 7.407 -7.165 -9.467 1.00 97.38 99 ARG A CA 1
ATOM 719 C C . ARG A 1 99 ? 7.385 -6.758 -10.931 1.00 97.38 99 ARG A C 1
ATOM 721 O O . ARG A 1 99 ? 6.484 -6.036 -11.345 1.00 97.38 99 ARG A O 1
ATOM 728 N N . ASN A 1 100 ? 8.353 -7.232 -11.710 1.00 96.69 100 ASN A N 1
ATOM 729 C CA . ASN A 1 100 ? 8.294 -7.086 -13.161 1.00 96.69 100 ASN A CA 1
ATOM 730 C C . ASN A 1 100 ? 7.083 -7.845 -13.718 1.00 96.69 100 ASN A C 1
ATOM 732 O O . ASN A 1 100 ? 6.845 -8.991 -13.333 1.00 96.69 100 ASN A O 1
ATOM 736 N N . ILE A 1 101 ? 6.350 -7.216 -14.630 1.00 96.44 101 ILE A N 1
ATOM 737 C CA . ILE A 1 101 ? 5.207 -7.802 -15.329 1.00 96.44 101 ILE A CA 1
ATOM 738 C C . ILE A 1 101 ? 5.390 -7.647 -16.839 1.00 96.44 101 ILE A C 1
ATOM 740 O O . ILE A 1 101 ? 6.097 -6.758 -17.309 1.00 96.44 101 ILE A O 1
ATOM 744 N N . GLU A 1 102 ? 4.746 -8.513 -17.614 1.00 93.00 102 GLU A N 1
ATOM 745 C CA . GLU A 1 102 ? 4.780 -8.422 -19.073 1.00 93.00 102 GLU A CA 1
ATOM 746 C C . GLU A 1 102 ? 4.028 -7.184 -19.587 1.00 93.00 102 GLU A C 1
ATOM 748 O O . GLU A 1 102 ? 3.059 -6.711 -18.985 1.00 93.00 102 GLU A O 1
ATOM 753 N N . GLY A 1 103 ? 4.470 -6.663 -20.733 1.00 90.50 103 GLY A N 1
ATOM 754 C CA . GLY A 1 103 ? 3.815 -5.570 -21.448 1.00 90.50 103 GLY A CA 1
ATOM 755 C C . GLY A 1 103 ? 4.780 -4.485 -21.919 1.00 90.50 103 GLY A C 1
ATOM 756 O O . GLY A 1 103 ? 5.979 -4.522 -21.653 1.00 90.50 103 GLY A O 1
ATOM 757 N N . ALA A 1 104 ? 4.243 -3.496 -22.634 1.00 87.75 104 ALA A N 1
ATOM 758 C CA . ALA A 1 104 ? 5.040 -2.400 -23.172 1.00 87.75 104 ALA A CA 1
ATOM 759 C C . ALA A 1 104 ? 5.595 -1.490 -22.058 1.00 87.75 104 ALA A C 1
ATOM 761 O O . ALA A 1 104 ? 4.862 -1.071 -21.154 1.00 87.75 104 ALA A O 1
ATOM 762 N N . ALA A 1 105 ? 6.879 -1.148 -22.183 1.00 88.44 105 ALA A N 1
ATOM 763 C CA . ALA A 1 105 ? 7.624 -0.232 -21.321 1.00 88.44 105 ALA A CA 1
ATOM 764 C C . ALA A 1 105 ? 8.171 0.948 -22.150 1.00 88.44 105 ALA A C 1
ATOM 766 O O . ALA A 1 105 ? 9.372 1.185 -22.198 1.00 88.44 105 ALA A O 1
ATOM 767 N N . GLY A 1 106 ? 7.287 1.628 -22.892 1.00 86.38 106 GLY A N 1
ATOM 768 C CA . GLY A 1 106 ? 7.685 2.640 -23.882 1.00 86.38 106 GLY A CA 1
ATOM 769 C C . GLY A 1 106 ? 7.949 4.038 -23.314 1.00 86.38 106 GLY A C 1
ATOM 770 O O . GLY A 1 106 ? 8.829 4.738 -23.800 1.00 86.38 106 GLY A O 1
ATOM 771 N N . MET A 1 107 ? 7.201 4.447 -22.289 1.00 92.62 107 MET A N 1
ATOM 772 C CA . MET A 1 107 ? 7.340 5.752 -21.640 1.00 92.62 107 MET A CA 1
ATOM 773 C C . MET A 1 107 ? 7.189 5.578 -20.136 1.00 92.62 107 MET A C 1
ATOM 775 O O . MET A 1 107 ? 6.293 4.863 -19.695 1.00 92.62 107 MET A O 1
ATOM 779 N N . GLU A 1 108 ? 8.064 6.227 -19.374 1.00 95.12 108 GLU A N 1
ATOM 780 C CA . GLU A 1 108 ? 8.017 6.221 -17.913 1.00 95.12 108 GLU A CA 1
ATOM 781 C C . GLU A 1 108 ? 6.768 6.890 -17.372 1.00 95.12 108 GLU A C 1
ATOM 783 O O . GLU A 1 108 ? 6.295 7.888 -17.914 1.00 95.12 108 GLU A O 1
ATOM 788 N N . GLY A 1 109 ? 6.275 6.362 -16.257 1.00 96.00 109 GLY A N 1
ATOM 789 C CA . GLY A 1 109 ? 5.150 6.949 -15.549 1.00 96.00 109 GLY A CA 1
ATOM 790 C C . GLY A 1 109 ? 4.196 5.914 -14.982 1.00 96.00 109 GLY A C 1
ATOM 791 O O . GLY A 1 109 ? 4.380 4.699 -15.109 1.00 96.00 109 GLY A O 1
ATOM 792 N N . GLN A 1 110 ? 3.158 6.421 -14.326 1.00 96.00 110 GLN A N 1
ATOM 793 C CA . GLN A 1 110 ? 2.057 5.597 -13.857 1.00 96.00 110 GLN A CA 1
ATOM 794 C C . GLN A 1 110 ? 1.192 5.171 -15.044 1.00 96.00 110 GLN A C 1
ATOM 796 O O . GLN A 1 110 ? 0.725 6.003 -15.817 1.00 96.00 110 GLN A O 1
ATOM 801 N N . VAL A 1 111 ? 0.953 3.868 -15.153 1.00 97.00 111 VAL A N 1
ATOM 802 C CA . VAL A 1 111 ? 0.045 3.291 -16.150 1.00 97.00 111 VAL A CA 1
ATOM 803 C C . VAL A 1 111 ? -1.326 3.020 -15.543 1.00 97.00 111 VAL A C 1
ATOM 805 O O . VAL A 1 111 ? -2.341 3.229 -16.199 1.00 97.00 111 VAL A O 1
ATOM 808 N N . ALA A 1 112 ? -1.360 2.555 -14.293 1.00 96.12 112 ALA A N 1
ATOM 809 C CA . ALA A 1 112 ? -2.591 2.353 -13.542 1.00 96.12 112 ALA A CA 1
ATOM 810 C C . ALA A 1 112 ? -2.358 2.626 -12.054 1.00 96.12 112 ALA A C 1
ATOM 812 O O . ALA A 1 112 ? -1.347 2.207 -11.488 1.00 96.12 112 ALA A O 1
ATOM 813 N N . ALA A 1 113 ? -3.302 3.308 -11.410 1.00 95.69 113 ALA A N 1
ATOM 814 C CA . ALA A 1 113 ? -3.289 3.464 -9.962 1.00 95.69 113 ALA A CA 1
ATOM 815 C C . ALA A 1 113 ? -3.713 2.159 -9.271 1.00 95.69 113 ALA A C 1
ATOM 817 O O . ALA A 1 113 ? -4.590 1.445 -9.755 1.00 95.69 113 ALA A O 1
ATOM 818 N N . GLY A 1 114 ? -3.114 1.870 -8.115 1.00 95.38 114 GLY A N 1
ATOM 819 C CA . GLY A 1 114 ? -3.586 0.798 -7.241 1.00 95.38 114 GLY A CA 1
ATOM 820 C C . GLY A 1 114 ? -4.928 1.159 -6.589 1.00 95.38 114 GLY A C 1
ATOM 821 O O . GLY A 1 114 ? -5.269 2.347 -6.505 1.00 95.38 114 GLY A O 1
ATOM 822 N N . PRO A 1 115 ? -5.697 0.168 -6.102 1.00 96.50 115 PRO A N 1
ATOM 823 C CA . PRO A 1 115 ? -6.984 0.405 -5.461 1.00 96.50 115 PRO A CA 1
ATOM 824 C C . PRO A 1 115 ? -6.847 1.331 -4.247 1.00 96.50 115 PRO A C 1
ATOM 826 O O . PRO A 1 115 ? -6.071 1.073 -3.324 1.00 96.50 115 PRO A O 1
ATOM 829 N N . ALA A 1 116 ? -7.636 2.407 -4.241 1.00 95.00 116 ALA A N 1
ATOM 830 C CA . ALA A 1 116 ? -7.727 3.325 -3.110 1.00 95.00 116 ALA A CA 1
ATOM 831 C C . ALA A 1 116 ? -8.286 2.622 -1.862 1.00 95.00 116 ALA A C 1
ATOM 833 O O . ALA A 1 116 ? -8.948 1.583 -1.975 1.00 95.00 116 ALA A O 1
ATOM 834 N N . LEU A 1 117 ? -8.076 3.210 -0.678 1.00 95.69 117 LEU A N 1
ATOM 835 C CA . LEU A 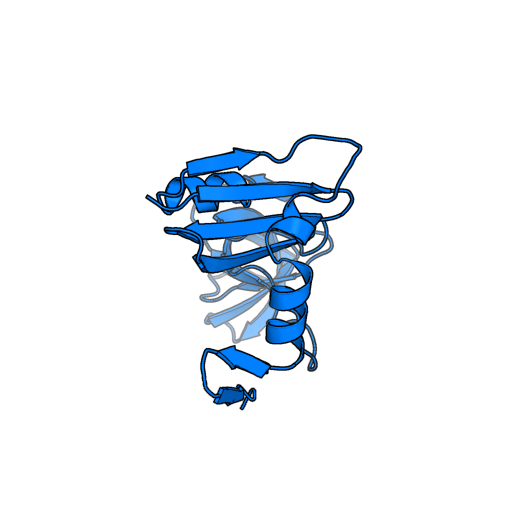1 117 ? -8.530 2.635 0.595 1.00 95.69 117 LEU A CA 1
ATOM 836 C C . LEU A 1 117 ? -10.001 2.181 0.575 1.00 95.69 117 LEU A C 1
ATOM 838 O O . LEU A 1 117 ? -10.293 1.050 0.955 1.00 95.69 117 LEU A O 1
ATOM 842 N N . ALA A 1 118 ? -10.908 3.011 0.052 1.00 96.06 118 ALA A N 1
ATOM 843 C CA . ALA A 1 118 ? -12.330 2.681 -0.071 1.00 96.06 118 ALA A CA 1
ATOM 844 C C . ALA A 1 118 ? -12.577 1.382 -0.864 1.00 96.06 118 ALA A C 1
ATOM 846 O O . ALA A 1 118 ? -13.324 0.512 -0.421 1.00 96.06 118 ALA A O 1
ATOM 847 N N . ALA A 1 119 ? -11.914 1.227 -2.015 1.00 96.56 119 ALA A N 1
ATOM 848 C CA . ALA A 1 119 ? -12.051 0.043 -2.859 1.00 96.56 119 ALA A CA 1
ATOM 849 C C . ALA A 1 119 ? -11.468 -1.206 -2.180 1.00 96.56 119 ALA A C 1
ATOM 851 O O . ALA A 1 119 ? -12.051 -2.285 -2.274 1.00 96.56 119 ALA A O 1
ATOM 852 N N . ARG A 1 120 ? -10.352 -1.057 -1.450 1.00 96.56 120 ARG A N 1
ATOM 853 C CA . ARG A 1 120 ? -9.747 -2.153 -0.675 1.00 96.56 120 ARG A CA 1
ATOM 854 C C . ARG A 1 120 ? -10.675 -2.638 0.440 1.00 96.56 120 ARG A C 1
ATOM 856 O O . ARG A 1 120 ? -10.840 -3.841 0.600 1.00 96.56 120 ARG A O 1
ATOM 863 N N . LEU A 1 121 ? -11.315 -1.720 1.164 1.00 97.62 121 LEU A N 1
ATOM 864 C CA . LEU A 1 121 ? -12.265 -2.058 2.228 1.00 97.62 121 LEU A CA 1
ATOM 865 C C . LEU A 1 121 ? -13.530 -2.737 1.681 1.00 97.62 121 LEU A C 1
ATOM 867 O O . LEU A 1 121 ? -13.996 -3.715 2.261 1.00 97.62 121 LEU A O 1
ATOM 871 N N . GLN A 1 122 ? -14.043 -2.289 0.531 1.00 97.38 122 GLN A N 1
ATOM 872 C CA . GLN A 1 122 ? -15.155 -2.969 -0.149 1.00 97.38 122 GLN A CA 1
ATOM 873 C C . GLN A 1 122 ? -14.781 -4.381 -0.597 1.00 97.38 122 GLN A C 1
ATOM 875 O O . GLN A 1 122 ? -15.548 -5.314 -0.374 1.00 97.38 122 GLN A O 1
ATOM 880 N N . ALA A 1 123 ? -13.603 -4.550 -1.204 1.00 96.75 123 ALA A N 1
ATOM 881 C CA . ALA A 1 123 ? -13.114 -5.857 -1.638 1.00 96.75 123 ALA A CA 1
ATOM 882 C C . ALA A 1 123 ? -12.896 -6.823 -0.459 1.00 96.75 123 ALA A C 1
ATOM 884 O O . ALA A 1 123 ? -13.068 -8.028 -0.621 1.00 96.75 123 ALA A O 1
ATOM 885 N N . ALA A 1 124 ? -12.578 -6.299 0.730 1.00 96.50 124 ALA A N 1
ATOM 886 C CA . ALA A 1 124 ? -12.506 -7.061 1.978 1.00 96.50 124 ALA A CA 1
ATOM 887 C C . ALA A 1 124 ? -13.887 -7.428 2.568 1.00 96.50 124 ALA A C 1
ATOM 889 O O . ALA A 1 124 ? -13.957 -8.105 3.592 1.00 96.50 124 ALA A O 1
ATOM 890 N N . GLY A 1 125 ? -14.989 -7.015 1.931 1.00 97.25 125 GLY A N 1
ATOM 891 C CA . GLY A 1 125 ? -16.351 -7.341 2.353 1.00 97.25 125 GLY A CA 1
ATOM 892 C C . GLY A 1 125 ? -16.941 -6.390 3.396 1.00 97.25 125 GLY A C 1
ATOM 893 O O . GLY A 1 125 ? -17.935 -6.738 4.032 1.00 97.25 125 GLY A O 1
ATOM 894 N N . HIS A 1 126 ? -16.358 -5.203 3.592 1.00 98.06 126 HIS A N 1
ATOM 895 C CA . HIS A 1 126 ? -16.907 -4.189 4.495 1.00 98.06 126 HIS A CA 1
ATOM 896 C C . HIS A 1 126 ? -17.927 -3.295 3.788 1.00 98.06 126 HIS A C 1
ATOM 898 O O . HIS A 1 126 ? -17.757 -2.906 2.625 1.00 98.06 126 HIS A O 1
ATOM 904 N N . ARG A 1 127 ? -18.975 -2.897 4.513 1.00 97.88 127 ARG A N 1
ATOM 905 C CA . ARG A 1 127 ? -19.918 -1.884 4.035 1.00 97.88 127 ARG A CA 1
ATOM 906 C C . ARG A 1 127 ? -19.317 -0.501 4.245 1.00 97.88 127 ARG A C 1
ATOM 908 O O . ARG A 1 127 ? -19.073 -0.105 5.375 1.00 97.88 127 ARG A O 1
ATOM 915 N N . LEU A 1 128 ? -19.106 0.259 3.173 1.00 97.31 128 LEU A N 1
ATOM 916 C CA . LEU A 1 128 ? -18.612 1.630 3.316 1.00 97.31 128 LEU A CA 1
ATOM 917 C C . LEU A 1 128 ? -19.688 2.564 3.867 1.00 97.31 128 LEU A C 1
ATOM 919 O O . LEU A 1 128 ? -20.783 2.658 3.308 1.00 97.31 128 LEU A O 1
ATOM 923 N N . VAL A 1 129 ? -19.307 3.337 4.877 1.00 96.00 129 VAL A N 1
ATOM 924 C CA . VAL A 1 129 ? -20.059 4.466 5.417 1.00 96.00 129 VAL A CA 1
ATOM 925 C C . VAL A 1 129 ? -19.174 5.699 5.274 1.00 96.00 129 VAL A C 1
ATOM 927 O O . VAL A 1 129 ? -18.221 5.893 6.023 1.00 96.00 129 VAL A O 1
ATOM 930 N N . ARG A 1 130 ? -19.446 6.519 4.254 1.00 94.50 130 ARG A N 1
ATOM 931 C CA . ARG A 1 130 ? -18.691 7.757 4.025 1.00 94.50 130 ARG A CA 1
ATOM 932 C C . ARG A 1 130 ? -19.122 8.799 5.048 1.00 94.50 130 ARG A C 1
ATOM 934 O O . ARG A 1 130 ? -20.292 9.174 5.075 1.00 94.50 130 ARG A O 1
ATOM 941 N N . LEU A 1 131 ? -18.175 9.270 5.846 1.00 91.56 131 LEU A N 1
ATOM 942 C CA . LEU A 1 131 ? -18.363 10.391 6.751 1.00 91.56 131 LEU A CA 1
ATOM 943 C C . LEU A 1 131 ? -18.217 11.671 5.925 1.00 91.56 131 LEU A C 1
ATOM 945 O O . LEU A 1 131 ? -17.179 11.916 5.312 1.00 91.56 131 LEU A O 1
ATOM 949 N N . VAL A 1 132 ? -19.300 12.440 5.828 1.00 78.94 132 VAL A N 1
ATOM 950 C CA . VAL A 1 132 ? -19.358 13.679 5.046 1.00 78.94 132 VAL A CA 1
ATOM 951 C C . VAL A 1 132 ? -19.846 14.779 5.975 1.00 78.94 132 VAL A C 1
ATOM 953 O O . VAL A 1 132 ? -20.937 14.660 6.525 1.00 78.94 132 VAL A O 1
ATOM 956 N N . GLY A 1 133 ? -19.079 15.854 6.140 1.00 63.50 133 GLY A N 1
ATOM 957 C CA . GLY A 1 133 ? -19.568 17.021 6.869 1.00 63.50 133 GLY A CA 1
ATOM 958 C C . GLY A 1 133 ? -18.477 17.971 7.341 1.00 63.50 133 GLY A C 1
ATOM 959 O O . GLY A 1 133 ? -17.383 17.551 7.698 1.00 63.50 133 GLY A O 1
ATOM 960 N N . GLN A 1 134 ? -18.808 19.263 7.359 1.00 58.16 134 GLN A N 1
ATOM 961 C CA . GLN A 1 134 ? -18.217 20.201 8.308 1.00 58.16 134 GLN A CA 1
ATOM 962 C C . GLN A 1 134 ? -19.090 20.168 9.565 1.00 58.16 134 GLN A C 1
ATOM 964 O O . GLN A 1 134 ? -20.294 20.406 9.474 1.00 58.16 134 GLN A O 1
ATOM 969 N N . GLY A 1 135 ? -18.509 19.818 10.709 1.00 67.38 135 GLY A N 1
ATOM 970 C CA . GLY A 1 135 ? -19.247 19.590 11.949 1.00 67.38 135 GLY A CA 1
ATOM 971 C C . GLY A 1 135 ? -18.438 18.755 12.939 1.00 67.38 135 GLY A C 1
ATOM 972 O O . GLY A 1 135 ? -17.211 18.806 12.920 1.00 67.38 135 GLY A O 1
ATOM 973 N N . GLU A 1 136 ? -19.129 18.007 13.798 1.00 75.00 136 GLU A N 1
ATOM 974 C CA . GLU A 1 136 ? -18.514 17.081 14.756 1.00 75.00 136 GLU A CA 1
ATOM 975 C C . GLU A 1 136 ? -17.643 16.039 14.035 1.00 75.00 136 GLU A C 1
ATOM 977 O O . GLU A 1 136 ? -18.045 15.489 13.006 1.00 75.00 136 GLU A O 1
ATOM 982 N N . ASP A 1 137 ? -16.448 15.772 14.570 1.00 86.56 137 ASP A N 1
ATOM 983 C CA . ASP A 1 137 ? -15.546 14.747 14.039 1.00 86.56 137 ASP A CA 1
ATOM 984 C C . ASP A 1 137 ? -16.129 13.362 14.364 1.00 86.56 137 ASP A C 1
ATOM 986 O O . ASP A 1 137 ? -15.924 12.798 15.438 1.00 86.56 137 ASP A O 1
ATOM 990 N N . LEU A 1 138 ? -16.934 12.840 13.433 1.00 90.12 138 LEU A N 1
ATOM 991 C CA . LEU A 1 138 ? -17.622 11.553 13.567 1.00 90.12 138 LEU A CA 1
ATOM 992 C C . LEU A 1 138 ? -16.649 10.374 13.663 1.00 90.12 138 LEU A C 1
ATOM 994 O O . LEU A 1 138 ? -17.013 9.331 14.205 1.00 90.12 138 LEU A O 1
ATOM 998 N N . LEU A 1 139 ? -15.440 10.517 13.115 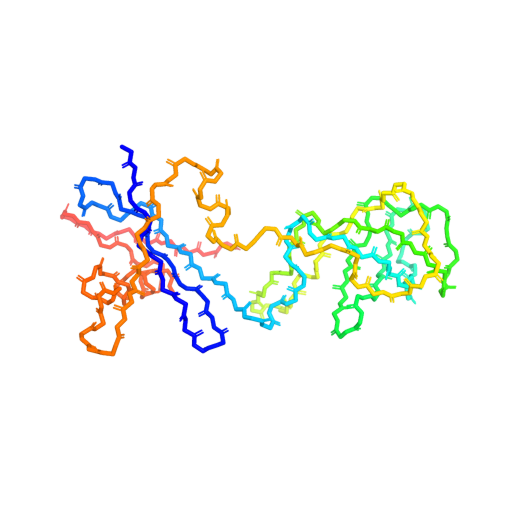1.00 92.00 139 LEU A N 1
ATOM 999 C CA . LEU A 1 139 ? -14.422 9.480 13.204 1.00 92.00 139 LEU A CA 1
ATOM 1000 C C . LEU A 1 139 ? -13.788 9.491 14.599 1.00 92.00 139 LEU A C 1
ATOM 1002 O O . LEU A 1 139 ? -13.605 8.429 15.192 1.00 92.00 139 LEU A O 1
ATOM 1006 N N . GLU A 1 140 ? -13.537 10.679 15.152 1.00 92.88 140 GLU A N 1
ATOM 1007 C CA . GLU A 1 140 ? -13.099 10.852 16.538 1.00 92.88 140 GLU A CA 1
ATOM 1008 C C . GLU A 1 140 ? -14.142 10.338 17.529 1.00 92.88 140 GLU A C 1
ATOM 1010 O O . GLU A 1 140 ? -13.816 9.530 18.393 1.00 92.88 140 GLU A O 1
ATOM 1015 N N . ALA A 1 141 ? -15.416 10.693 17.345 1.00 92.06 141 ALA A N 1
ATOM 1016 C CA . ALA A 1 141 ? -16.511 10.177 18.167 1.00 92.06 141 ALA A CA 1
ATOM 1017 C C . ALA A 1 141 ? -16.639 8.640 18.109 1.00 92.06 141 ALA A C 1
ATOM 1019 O O . ALA A 1 141 ? -17.176 8.026 19.031 1.00 92.06 141 ALA A O 1
ATOM 1020 N N . ALA A 1 142 ? -16.144 8.013 17.037 1.00 93.25 142 ALA A N 1
ATOM 1021 C CA . ALA A 1 142 ? -16.091 6.564 16.872 1.00 93.25 142 ALA A CA 1
ATOM 1022 C C . ALA A 1 142 ? -14.825 5.910 17.466 1.00 93.25 142 ALA A C 1
ATOM 1024 O O . ALA A 1 142 ? -14.660 4.700 17.316 1.00 93.25 142 ALA A O 1
ATOM 1025 N N . GLY A 1 143 ? -13.954 6.670 18.140 1.00 94.75 143 GLY A N 1
ATOM 1026 C CA . GLY A 1 143 ? -12.773 6.167 18.851 1.00 94.75 143 GLY A CA 1
ATOM 1027 C C . GLY A 1 143 ? -11.463 6.225 18.059 1.00 94.75 143 GLY A C 1
ATOM 1028 O O . GLY A 1 143 ? -10.564 5.402 18.275 1.00 94.75 143 GLY A O 1
ATOM 1029 N N . TRP A 1 144 ? -11.350 7.136 17.085 1.00 94.88 144 TRP A N 1
ATOM 1030 C CA . TRP A 1 144 ? -10.137 7.282 16.272 1.00 94.88 144 TRP A CA 1
ATOM 1031 C C . TRP A 1 144 ? -8.916 7.663 17.106 1.00 94.88 144 TRP A C 1
ATOM 1033 O O . TRP A 1 144 ? -7.895 6.974 17.018 1.00 94.88 144 TRP A O 1
ATOM 1043 N N . GLY A 1 145 ? -9.019 8.714 17.922 1.00 94.44 145 GLY A N 1
ATOM 1044 C CA . GLY A 1 145 ? -7.946 9.185 18.790 1.00 94.44 145 GLY A CA 1
ATOM 1045 C C . GLY A 1 145 ? -7.399 8.082 19.690 1.00 94.44 145 GLY A C 1
ATOM 1046 O O . GLY A 1 145 ? -6.201 7.797 19.652 1.00 94.44 145 GLY A O 1
ATOM 1047 N N . GLU A 1 146 ? -8.266 7.379 20.420 1.00 94.00 146 GLU A N 1
ATOM 1048 C CA . GLU A 1 146 ? -7.872 6.273 21.296 1.00 94.00 146 GLU A CA 1
ATOM 1049 C C . GLU A 1 146 ? -7.192 5.141 20.520 1.00 94.00 146 GLU A C 1
ATOM 1051 O O . GLU A 1 146 ? -6.201 4.574 20.986 1.00 94.00 146 GLU A O 1
ATOM 1056 N N . THR A 1 147 ? -7.678 4.833 19.315 1.00 95.44 147 THR A N 1
ATOM 1057 C CA . THR A 1 147 ? -7.088 3.788 18.469 1.00 95.44 147 THR A CA 1
ATOM 1058 C C . THR A 1 147 ? -5.697 4.179 17.967 1.00 95.44 147 THR A C 1
ATOM 1060 O O . THR A 1 147 ? -4.780 3.352 17.967 1.00 95.44 147 THR A O 1
ATOM 1063 N N . VAL A 1 148 ? -5.502 5.440 17.571 1.00 93.81 148 VAL A N 1
ATOM 1064 C CA . VAL A 1 148 ? -4.193 5.967 17.150 1.00 93.81 148 VAL A CA 1
ATOM 1065 C C . VAL A 1 148 ? -3.217 6.014 18.325 1.00 93.81 148 VAL A C 1
ATOM 1067 O O . VAL A 1 148 ? -2.056 5.629 18.172 1.00 93.81 148 VAL A O 1
ATOM 1070 N N . GLU A 1 149 ? -3.671 6.439 19.501 1.00 94.19 149 GLU A N 1
ATOM 1071 C CA . GLU A 1 149 ? -2.874 6.443 20.729 1.00 94.19 149 GLU A CA 1
ATOM 1072 C C . GLU A 1 149 ? -2.427 5.027 21.114 1.00 94.19 149 GLU A C 1
ATOM 1074 O O . GLU A 1 149 ? -1.240 4.799 21.378 1.00 94.19 149 GLU A O 1
ATOM 1079 N N . ALA A 1 150 ? -3.339 4.052 21.061 1.00 93.50 150 ALA A N 1
ATOM 1080 C CA . ALA A 1 150 ? -3.026 2.647 21.298 1.00 93.50 150 ALA A CA 1
ATOM 1081 C C . ALA A 1 150 ? -2.005 2.109 20.281 1.00 93.50 150 ALA A C 1
ATOM 1083 O O . ALA A 1 150 ? -1.035 1.457 20.667 1.00 93.50 150 ALA A O 1
ATOM 1084 N N . ALA A 1 151 ? -2.161 2.439 18.994 1.00 91.50 151 ALA A N 1
ATOM 1085 C CA . ALA A 1 151 ? -1.221 2.038 17.947 1.00 91.50 151 ALA A CA 1
ATOM 1086 C C . ALA A 1 151 ? 0.168 2.678 18.116 1.00 91.50 151 ALA A C 1
ATOM 1088 O O . ALA A 1 151 ? 1.182 2.018 17.887 1.00 91.50 151 ALA A O 1
ATOM 1089 N N . ARG A 1 152 ? 0.234 3.949 18.534 1.00 90.00 152 ARG A N 1
ATOM 1090 C CA . ARG A 1 152 ? 1.499 4.675 18.734 1.00 90.00 152 ARG A CA 1
ATOM 1091 C C . ARG A 1 152 ? 2.257 4.187 19.964 1.00 90.00 152 ARG A C 1
ATOM 1093 O O . ARG A 1 152 ? 3.483 4.123 19.942 1.00 90.00 152 ARG A O 1
ATOM 1100 N N . THR A 1 153 ? 1.540 3.912 21.049 1.00 92.62 153 THR A N 1
ATOM 1101 C CA . THR A 1 153 ? 2.137 3.539 22.341 1.00 92.62 153 THR A CA 1
ATOM 1102 C C . THR A 1 153 ? 2.321 2.034 22.506 1.00 92.62 153 THR A C 1
ATOM 1104 O O . THR A 1 153 ? 3.105 1.614 23.353 1.00 92.62 153 THR A O 1
ATOM 1107 N N . GLY A 1 154 ? 1.596 1.227 21.727 1.00 93.12 154 GLY A N 1
ATOM 1108 C CA . GLY A 1 154 ? 1.498 -0.214 21.930 1.00 93.12 154 GLY A CA 1
ATOM 1109 C C . GLY A 1 154 ? 0.635 -0.602 23.134 1.00 93.12 154 GLY A C 1
ATOM 1110 O O . GLY A 1 154 ? 0.621 -1.770 23.510 1.00 93.12 154 GLY A O 1
ATOM 1111 N N . HIS A 1 155 ? -0.073 0.342 23.759 1.00 95.50 155 HIS A N 1
ATOM 1112 C CA . HIS A 1 155 ? -0.910 0.094 24.929 1.00 95.50 155 HIS A CA 1
ATOM 1113 C C . HIS A 1 155 ? -2.379 -0.045 24.535 1.00 95.50 155 HIS A C 1
ATOM 1115 O O . HIS A 1 155 ? -3.037 0.933 24.192 1.00 95.50 155 HIS A O 1
ATOM 1121 N N . VAL A 1 156 ? -2.909 -1.262 24.634 1.00 93.19 156 VAL A N 1
ATOM 1122 C CA . VAL A 1 156 ? -4.308 -1.568 24.320 1.00 93.19 156 VAL A CA 1
ATOM 1123 C C . VAL A 1 156 ? -5.038 -1.920 25.612 1.00 93.19 156 VAL A C 1
ATOM 1125 O O . VAL A 1 156 ? -4.856 -3.004 26.172 1.00 93.19 156 VAL A O 1
ATOM 1128 N N . ALA A 1 157 ? -5.837 -0.983 26.124 1.00 90.75 157 ALA A N 1
ATOM 1129 C CA . ALA A 1 157 ? -6.648 -1.208 27.316 1.00 90.75 157 ALA A CA 1
ATOM 1130 C C . ALA A 1 157 ? -7.833 -2.134 27.003 1.00 90.75 157 ALA A C 1
ATOM 1132 O O . ALA A 1 157 ? -8.438 -2.054 25.935 1.00 90.75 157 ALA A O 1
ATOM 1133 N N . PHE A 1 158 ? -8.187 -2.998 27.951 1.00 90.00 158 PHE A N 1
ATOM 1134 C CA . PHE A 1 158 ? -9.379 -3.840 27.881 1.00 90.00 158 PHE A CA 1
ATOM 1135 C C . PHE A 1 158 ? -10.009 -3.982 29.270 1.00 90.00 158 PHE A C 1
ATOM 1137 O O . PHE A 1 158 ? -9.434 -3.574 30.281 1.00 90.00 158 PHE A O 1
ATOM 1144 N N . ALA A 1 159 ? -11.211 -4.557 29.338 1.00 90.56 159 ALA A N 1
ATOM 1145 C CA . ALA A 1 159 ? -11.896 -4.761 30.610 1.00 90.56 159 ALA A CA 1
ATOM 1146 C C . ALA A 1 159 ? -11.037 -5.609 31.568 1.00 90.56 159 ALA A C 1
ATOM 1148 O O . ALA A 1 159 ? -10.849 -6.806 31.359 1.00 90.56 159 ALA A O 1
ATOM 1149 N N . GLY A 1 160 ? -10.525 -4.975 32.626 1.00 93.44 160 GLY A N 1
ATOM 1150 C CA . GLY A 1 160 ? -9.716 -5.631 33.655 1.00 93.44 160 GLY A CA 1
ATOM 1151 C C . GLY A 1 160 ? -8.210 -5.690 33.382 1.00 93.44 160 GLY A C 1
ATOM 1152 O O . GLY A 1 160 ? -7.509 -6.349 34.148 1.00 93.44 160 GLY A O 1
ATOM 1153 N N . GLY A 1 161 ? -7.685 -5.015 32.351 1.00 94.25 161 GLY A N 1
ATOM 1154 C CA . GLY A 1 161 ? -6.243 -5.033 32.107 1.00 94.25 161 GLY A CA 1
ATOM 1155 C C . GLY A 1 161 ? -5.729 -4.137 30.981 1.00 94.25 161 GLY A C 1
ATOM 1156 O O . GLY A 1 161 ? -6.454 -3.347 30.378 1.00 94.25 161 GLY A O 1
ATOM 1157 N N . LEU A 1 162 ? -4.428 -4.277 30.725 1.00 95.44 162 LEU A N 1
ATOM 1158 C CA . LEU A 1 162 ? -3.685 -3.570 29.688 1.00 95.44 162 LEU A CA 1
ATOM 1159 C C . LEU A 1 162 ? -2.813 -4.572 28.934 1.00 95.44 162 LEU A C 1
ATOM 1161 O O . LEU A 1 162 ? -2.037 -5.305 29.549 1.00 95.44 162 LEU A O 1
ATOM 1165 N N . LEU A 1 163 ? -2.937 -4.601 27.611 1.00 94.50 163 LEU A N 1
ATOM 1166 C CA . LEU A 1 163 ? -2.018 -5.316 26.737 1.00 94.50 163 LEU A CA 1
ATOM 1167 C C . LEU A 1 163 ? -0.921 -4.349 26.281 1.00 94.50 163 LEU A C 1
ATOM 1169 O O . LEU A 1 163 ? -1.225 -3.281 25.753 1.00 94.50 163 LEU A O 1
ATOM 1173 N N . THR A 1 164 ? 0.340 -4.742 26.452 1.00 95.50 164 THR A N 1
ATOM 1174 C CA . THR A 1 164 ? 1.496 -3.999 25.936 1.00 95.50 164 THR A CA 1
ATOM 1175 C C . THR A 1 164 ? 2.094 -4.740 24.746 1.00 95.50 164 THR A C 1
ATOM 1177 O O . THR A 1 164 ? 2.481 -5.903 24.856 1.00 95.50 164 THR A O 1
ATOM 1180 N N . ILE A 1 165 ? 2.183 -4.051 23.613 1.00 93.25 165 ILE 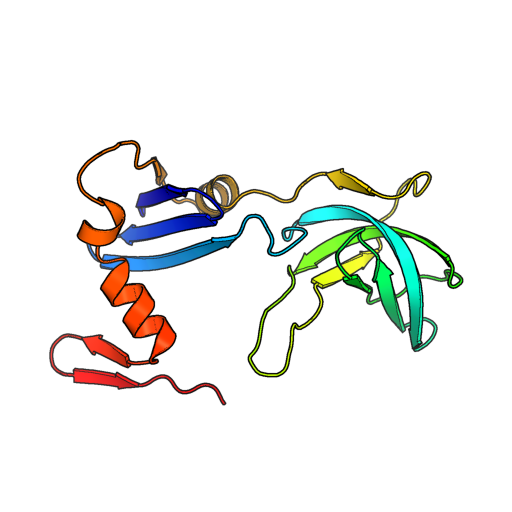A N 1
ATOM 1181 C CA . ILE A 1 165 ? 2.786 -4.513 22.366 1.00 93.25 165 ILE A CA 1
ATOM 1182 C C . ILE A 1 165 ? 4.076 -3.723 22.171 1.00 93.25 165 ILE A C 1
ATOM 1184 O O . ILE A 1 165 ? 4.055 -2.499 22.072 1.00 93.25 165 ILE A O 1
ATOM 1188 N N . SER A 1 166 ? 5.210 -4.413 22.107 1.00 84.50 166 SER A N 1
ATOM 1189 C CA . SER A 1 166 ? 6.506 -3.789 21.838 1.00 84.50 166 SER A CA 1
ATOM 1190 C C . SER A 1 166 ? 7.071 -4.346 20.531 1.00 84.50 166 SER A C 1
ATOM 1192 O O . SER A 1 166 ? 7.116 -5.570 20.385 1.00 84.50 166 SER A O 1
ATOM 1194 N N . PRO A 1 167 ? 7.471 -3.491 19.571 1.00 71.81 167 PRO A N 1
ATOM 1195 C CA . PRO A 1 167 ? 8.162 -3.960 18.379 1.00 71.81 167 PRO A CA 1
ATOM 1196 C C . PRO A 1 167 ? 9.495 -4.601 18.785 1.00 71.81 167 PRO A C 1
ATOM 1198 O O . PRO A 1 167 ? 10.205 -4.069 19.640 1.00 71.81 167 PRO A O 1
ATOM 1201 N N . VAL A 1 168 ? 9.781 -5.766 18.202 1.00 59.91 168 VAL A N 1
ATOM 1202 C CA . VAL A 1 168 ? 11.057 -6.486 18.346 1.00 59.91 168 VAL A CA 1
ATOM 1203 C C . VAL A 1 168 ? 12.110 -5.965 17.382 1.00 59.91 168 VAL A C 1
ATOM 1205 O O . VAL A 1 168 ? 11.725 -5.517 16.277 1.00 59.91 168 VAL A O 1
#

Sequence (168 aa):
MPDALIETGIGATRALVVDNGAIIGAHFERDDDGPRAGAIHVARLTKILEPGRRGIASLGSHEGLVEPLPYCAEGGLLRVEVVRAAIHEAGGPRLAKLRNIEGAAGMEGQVAAGPALAARLQAAGHRLVRLVGQGEDLLEAAGWGETVEAARTGHVAFAGGLLTISPV

Radius of gyration: 19.36 Å; chains: 1; bounding box: 44×32×58 Å

pLDDT: mean 92.82, std 7.16, range [58.16, 98.25]

Foldseek 3Di:
DWAWEWEDDPQKIWIFTDDPLDTPDIDIDGPPLDAAAFWKWWWFFAADPDPQAWGWTDQDVAIAIEGRDDPDDHRDIFIWGQNAGWDQDPVGIPGTYIYGDDDDNPDGHTPGGDDDPVRVCVVVVHHYDYDDDDDDPVVVVSPVVVVVVCVVQQWDDDVPDIGRDDDD

Secondary structure (DSSP, 8-state):
--EEEEEE-SSEEEEEEEETTEEEEEEEEETTS-SPTT-EEEEEEEEEEETTTEEEEE-SS-EEEESSPPS--TT-EEEEEEEE--EEETTEEE-EEEEE-SS---S-EEEEPPPPHHHHHHHTTPEEEE---SSS-HHHHTTHHHHHHHHHH-EEEETTEEEE----